Protein AF-A0A176RTS9-F1 (afdb_monomer)

pLDDT: mean 71.63, std 24.05, range [27.2, 92.88]

Foldseek 3Di:
DDACPDDDDDDDDDDDDDDDDPDDDDDDPDPLPQDQAPDDDPPPCSVCQVVVLVVDDPPPPDEAEAQDCPSVSNCVSSVHPHYHHHHPPPVSVVVVVCVVVVVDDD

Organism: NCBI:txid1003181

Radius of gyration: 15.05 Å; Cα contacts (8 Å, |Δi|>4): 96; chains: 1; bounding box: 34×30×37 Å

Sequence (106 aa):
MRFIFHPAFEPKIEILFFEKIGFLYSNLDKKVKVNIPPIKSQGIKTKLVPWINSLKPADFEGVWIEPFMGTGVVAFNIAPQQALLCDTNLHLINFYKAINEGSLTP

Secondary structure (DSSP, 8-state):
-EE---SS----------SS-------TTS---PPPPSS--TT-GGGTHHHHHHHS-TT--SEEEETT-TT-HHHHHH--SEEEE--S-HHHHHHHHHHHHT-S--

Mean predicted aligned error: 11.3 Å

InterPro domains:
  IPR012327 D12 class N6 adenine-specific DNA methyltransferase [PF02086] (42-100)
  IPR012327 D12 class N6 adenine-specific DNA methyltransferase [PR00505] (41-57)
  IPR012327 D12 class N6 adenine-specific DNA methyltransferase [PR00505] (64-78)
  IPR012327 D12 class N6 adenine-specific DNA methyltransferase [PR00505] (83-96)
  IPR012327 D12 class N6 adenine-specific DNA methyltransferase [PTHR30481] (35-101)
  IPR029063 S-adenosyl-L-methionine-dependent methyltransferase superfamily [G3DSA:3.40.50.150] (27-101)
  IPR029063 S-adenosyl-L-methionine-dependent methyltransferase superfamily [SSF53335] (37-99)

Solvent-accessible surface area (backbone atoms only — not comparable to full-atom values): 7344 Å² total; per-residue (Å²): 118,57,76,53,76,79,78,83,86,86,91,86,86,88,88,89,88,86,82,85,83,93,76,89,88,84,71,101,83,62,84,77,83,72,65,77,51,101,56,90,65,86,84,68,62,66,86,48,40,68,57,57,53,69,72,50,63,97,80,66,82,63,73,46,76,35,73,72,36,79,67,32,47,53,60,69,64,64,56,52,75,32,38,40,66,34,58,90,53,61,68,61,53,50,50,55,48,32,49,75,72,60,78,51,76,136

Structure (mmCIF, N/CA/C/O backbone):
data_AF-A0A176RTS9-F1
#
_entry.id   AF-A0A176RTS9-F1
#
loop_
_atom_site.group_PDB
_atom_site.id
_atom_site.type_symbol
_atom_site.label_atom_id
_atom_site.label_alt_id
_atom_site.label_comp_id
_atom_site.label_asym_id
_atom_site.label_entity_id
_atom_site.label_seq_id
_atom_site.pdbx_PDB_ins_code
_atom_site.Cartn_x
_atom_site.Cartn_y
_atom_site.Cartn_z
_atom_site.occupancy
_atom_site.B_iso_or_equiv
_atom_site.auth_seq_id
_atom_site.auth_comp_id
_atom_site.auth_asym_id
_atom_site.auth_atom_id
_atom_site.pdbx_PDB_model_num
ATOM 1 N N . MET A 1 1 ? -8.645 1.071 -5.510 1.00 36.56 1 MET A N 1
ATOM 2 C CA . MET A 1 1 ? -7.695 0.106 -4.915 1.00 36.56 1 MET A CA 1
ATOM 3 C C . MET A 1 1 ? -8.453 -0.649 -3.834 1.00 36.56 1 MET A C 1
ATOM 5 O O . MET A 1 1 ? -8.861 -0.024 -2.864 1.00 36.56 1 MET A O 1
ATOM 9 N N . ARG A 1 2 ? -8.779 -1.929 -4.052 1.00 32.94 2 ARG A N 1
ATOM 10 C CA . ARG A 1 2 ? -9.548 -2.732 -3.087 1.00 32.94 2 ARG A CA 1
ATOM 11 C C . ARG A 1 2 ? -8.565 -3.311 -2.070 1.00 32.94 2 ARG A C 1
ATOM 13 O O . ARG A 1 2 ? -7.836 -4.243 -2.395 1.00 32.94 2 ARG A O 1
ATOM 20 N N . PHE A 1 3 ? -8.505 -2.725 -0.876 1.00 37.28 3 PHE A N 1
ATOM 21 C CA . PHE A 1 3 ? -7.743 -3.286 0.237 1.00 37.28 3 PHE A CA 1
ATOM 22 C C . PHE A 1 3 ? -8.537 -4.447 0.823 1.00 37.28 3 PHE A C 1
ATOM 24 O O . PHE A 1 3 ? -9.565 -4.242 1.466 1.00 37.28 3 PHE A O 1
ATOM 31 N N . ILE A 1 4 ? -8.093 -5.677 0.576 1.00 38.62 4 ILE A N 1
ATOM 32 C CA . ILE A 1 4 ? -8.649 -6.840 1.263 1.00 38.62 4 ILE A CA 1
ATOM 33 C C . ILE A 1 4 ? -7.832 -7.014 2.541 1.00 38.62 4 ILE A C 1
ATOM 35 O O . ILE A 1 4 ? -6.795 -7.671 2.548 1.00 38.62 4 ILE A O 1
ATOM 39 N N . PHE A 1 5 ? -8.286 -6.397 3.630 1.00 43.16 5 PHE A N 1
ATOM 40 C CA . PHE A 1 5 ? -7.832 -6.771 4.965 1.00 43.16 5 PHE A CA 1
ATOM 41 C C . PHE A 1 5 ? -8.656 -7.984 5.386 1.00 43.16 5 PHE A C 1
ATOM 43 O O . PHE A 1 5 ? -9.845 -7.863 5.659 1.00 43.16 5 PHE A O 1
ATOM 50 N N . HIS A 1 6 ? -8.053 -9.167 5.349 1.00 33.44 6 HIS A N 1
ATOM 51 C CA . HIS A 1 6 ? -8.754 -10.423 5.585 1.00 33.44 6 HIS A CA 1
ATOM 52 C C . HIS A 1 6 ? -8.904 -10.723 7.085 1.00 33.44 6 HIS A C 1
ATOM 54 O O . HIS A 1 6 ? -7.903 -10.823 7.793 1.00 33.44 6 HIS A O 1
ATOM 60 N N . PRO A 1 7 ? -10.138 -10.954 7.552 1.00 43.44 7 PRO A N 1
ATOM 61 C CA . PRO A 1 7 ? -10.414 -11.982 8.543 1.00 43.44 7 PRO A CA 1
ATOM 62 C C . PRO A 1 7 ? -11.452 -12.944 7.944 1.00 43.44 7 PRO A C 1
ATOM 64 O O . PRO A 1 7 ? -12.635 -12.655 7.995 1.00 43.44 7 PRO A O 1
ATOM 67 N N . ALA A 1 8 ? -11.024 -14.040 7.308 1.00 32.50 8 ALA A N 1
ATOM 68 C CA . ALA A 1 8 ? -11.901 -15.097 6.774 1.00 32.50 8 ALA A CA 1
ATOM 69 C C . ALA A 1 8 ? -13.104 -14.612 5.911 1.00 32.50 8 ALA A C 1
ATOM 71 O O . ALA A 1 8 ? -14.225 -14.492 6.374 1.00 32.50 8 ALA A O 1
ATOM 72 N N . PHE A 1 9 ? -12.812 -14.331 4.637 1.00 31.36 9 PHE A N 1
ATOM 73 C CA . PHE A 1 9 ? -13.640 -14.394 3.412 1.00 31.36 9 PHE A CA 1
ATOM 74 C C . PHE A 1 9 ? -15.184 -14.369 3.539 1.00 31.36 9 PHE A C 1
ATOM 76 O O . PHE A 1 9 ? -15.754 -15.352 3.981 1.00 31.36 9 PHE A O 1
ATOM 83 N N . GLU A 1 10 ? -15.846 -13.339 2.979 1.00 28.16 10 GLU A N 1
ATOM 84 C CA . GLU A 1 10 ? -16.913 -13.441 1.949 1.00 28.16 10 GLU A CA 1
ATOM 85 C C . GLU A 1 10 ? -17.169 -12.054 1.285 1.00 28.16 10 GLU A C 1
ATOM 87 O O . GLU A 1 10 ? -17.183 -11.045 1.994 1.00 28.16 10 GLU A O 1
ATOM 92 N N . PRO A 1 11 ? -17.344 -11.930 -0.055 1.00 33.03 11 PRO A N 1
ATOM 93 C CA . PRO A 1 11 ? -17.332 -10.636 -0.744 1.00 33.03 11 PRO A CA 1
ATOM 94 C C . PRO A 1 11 ? -18.706 -10.216 -1.289 1.00 33.03 11 PRO A C 1
ATOM 96 O O . PRO A 1 11 ? -19.288 -10.936 -2.093 1.00 33.03 11 PRO A O 1
ATOM 99 N N . LYS A 1 12 ? -19.151 -8.983 -1.011 1.00 32.62 12 LYS A N 1
AT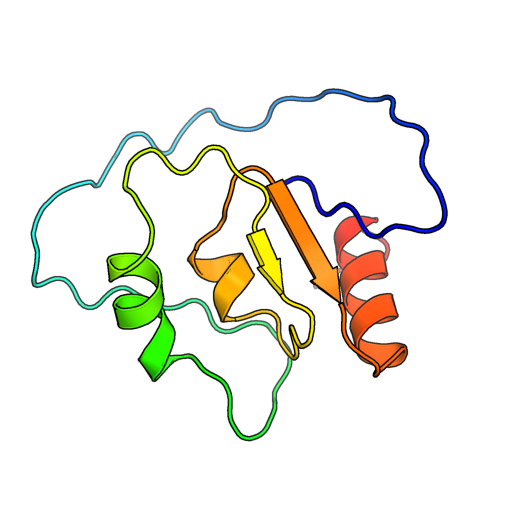OM 100 C CA . LYS A 1 12 ? -20.035 -8.210 -1.909 1.00 32.62 12 LYS A CA 1
ATOM 101 C C . LYS A 1 12 ? -19.721 -6.715 -1.807 1.00 32.62 12 LYS A C 1
ATOM 103 O O . LYS A 1 12 ? -19.230 -6.272 -0.777 1.00 32.62 12 LYS A O 1
ATOM 108 N N . ILE A 1 13 ? -20.063 -5.994 -2.878 1.00 29.34 13 ILE A N 1
ATOM 109 C CA . ILE A 1 13 ? -20.107 -4.532 -3.090 1.00 29.34 13 ILE A CA 1
ATOM 110 C C . ILE A 1 13 ? -19.097 -4.040 -4.149 1.00 29.34 13 ILE A C 1
ATOM 112 O O . ILE A 1 13 ? -17.880 -4.056 -3.965 1.00 29.34 13 ILE A O 1
ATOM 116 N N . GLU A 1 14 ? -19.671 -3.630 -5.285 1.00 31.81 14 GLU A N 1
ATOM 117 C CA . GLU A 1 14 ? -19.100 -2.798 -6.349 1.00 31.81 14 GLU A CA 1
ATOM 118 C C . GLU A 1 14 ? -19.142 -1.313 -5.947 1.00 31.81 14 GLU A C 1
ATOM 120 O O . GLU A 1 14 ? -20.029 -0.932 -5.188 1.00 31.81 14 GLU A O 1
ATOM 125 N N . ILE A 1 15 ? -18.244 -0.476 -6.493 1.00 33.56 15 ILE A N 1
ATOM 126 C CA . ILE A 1 15 ? -18.568 0.833 -7.108 1.00 33.56 15 ILE A CA 1
ATOM 127 C C . ILE A 1 15 ? -17.310 1.518 -7.678 1.00 33.56 15 ILE A C 1
ATOM 129 O O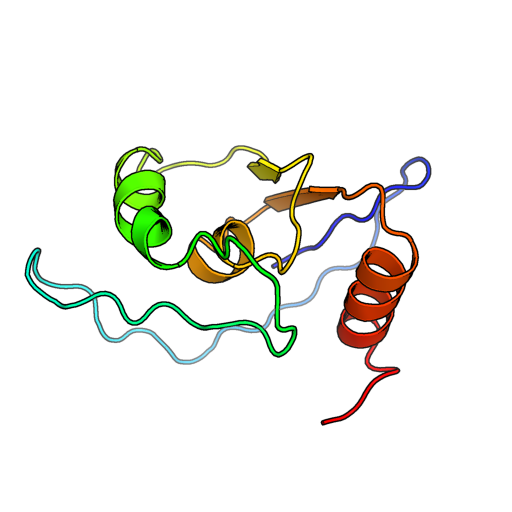 . ILE A 1 15 ? -16.196 1.417 -7.164 1.00 33.56 15 ILE A O 1
ATOM 133 N N . LEU A 1 16 ? -17.582 2.198 -8.791 1.00 31.98 16 LEU A N 1
ATOM 134 C CA . LEU A 1 16 ? -16.776 3.008 -9.698 1.00 31.98 16 LEU A CA 1
ATOM 135 C C . LEU A 1 16 ? -16.216 4.286 -9.054 1.00 31.98 16 LEU A C 1
ATOM 137 O O . LEU A 1 16 ? -16.948 5.012 -8.387 1.00 31.98 16 LEU A O 1
ATOM 141 N N . PHE A 1 17 ? -14.966 4.636 -9.370 1.00 27.20 17 PHE A N 1
ATOM 142 C CA . PHE A 1 17 ? -14.510 6.028 -9.298 1.00 27.20 17 PHE A CA 1
ATOM 143 C C . PHE A 1 17 ? -13.294 6.250 -10.201 1.00 27.20 17 PHE A C 1
ATOM 145 O O . PHE A 1 17 ? -12.177 6.136 -9.725 1.00 27.20 17 PHE A O 1
ATOM 152 N N . PHE A 1 18 ? -13.477 6.518 -11.498 1.00 29.38 18 PHE A N 1
ATOM 153 C CA . PHE A 1 1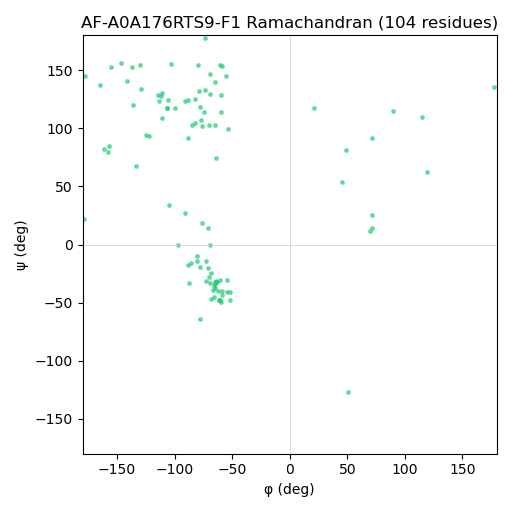8 ? -12.410 7.067 -12.353 1.00 29.38 18 PHE A CA 1
ATOM 154 C C . PHE A 1 18 ? -13.006 7.690 -13.626 1.00 29.38 18 PHE A C 1
ATOM 156 O O . PHE A 1 18 ? -13.012 7.087 -14.691 1.00 29.38 18 PHE A O 1
ATOM 163 N N . GLU A 1 19 ? -13.473 8.932 -13.526 1.00 31.81 19 GLU A N 1
ATOM 164 C CA . GLU A 1 19 ? -13.486 9.844 -14.673 1.00 31.81 19 GLU A CA 1
ATOM 165 C C . GLU A 1 19 ? -12.517 10.986 -14.357 1.00 31.81 19 GLU A C 1
ATOM 167 O O . GLU A 1 19 ? -12.594 11.588 -13.290 1.00 31.81 19 GLU A O 1
ATOM 172 N N . LYS A 1 20 ? -11.602 11.259 -15.297 1.00 33.28 20 LYS A N 1
ATOM 173 C CA . LYS A 1 20 ? -10.403 12.116 -15.199 1.00 33.28 20 LYS A CA 1
ATOM 174 C C . LYS A 1 20 ? -9.274 11.539 -14.348 1.00 33.28 20 LYS A C 1
ATOM 176 O O . LYS A 1 20 ? -9.186 11.850 -13.175 1.00 33.28 20 LYS A O 1
ATOM 181 N N . ILE A 1 21 ? -8.349 10.808 -14.975 1.00 33.06 21 ILE A N 1
ATOM 182 C CA . ILE A 1 21 ? -6.970 11.272 -15.257 1.00 33.06 21 ILE A CA 1
ATOM 183 C C . ILE A 1 21 ? -6.462 10.412 -16.428 1.00 33.06 21 ILE A C 1
ATOM 185 O O . ILE A 1 21 ? -5.767 9.419 -16.260 1.00 33.06 21 ILE A O 1
ATOM 189 N N . GLY A 1 22 ? -6.881 10.782 -17.639 1.00 33.41 22 GLY A N 1
ATOM 190 C CA . GLY A 1 22 ? -6.430 10.190 -18.904 1.00 33.41 22 GLY A CA 1
ATOM 191 C C . GLY A 1 22 ? -5.215 10.903 -19.502 1.00 33.41 22 GLY A C 1
ATOM 192 O O . GLY A 1 22 ? -5.059 10.931 -20.715 1.00 33.41 22 GLY A O 1
ATOM 193 N N . PHE A 1 23 ? -4.373 11.545 -18.694 1.00 32.81 23 PHE A N 1
ATOM 194 C CA . PHE A 1 23 ? -3.274 12.352 -19.215 1.00 32.81 23 PHE A CA 1
ATOM 195 C C . PHE A 1 23 ? -2.010 12.075 -18.412 1.00 32.81 23 PHE A C 1
ATOM 197 O O . PHE A 1 23 ? -1.998 12.345 -17.217 1.00 32.81 23 PHE A O 1
ATOM 204 N N . LEU A 1 24 ? -0.968 11.587 -19.101 1.00 31.41 24 LEU A N 1
ATOM 205 C CA . LEU A 1 24 ? 0.459 11.527 -18.717 1.00 31.41 24 LEU A CA 1
ATOM 206 C C . LEU A 1 24 ? 1.063 10.117 -18.629 1.00 31.41 24 LEU A C 1
ATOM 208 O O . LEU A 1 24 ? 1.630 9.729 -17.613 1.00 31.41 24 LEU A O 1
ATOM 212 N N . TYR A 1 25 ? 1.084 9.413 -19.760 1.00 44.00 25 TYR A N 1
ATOM 213 C CA . TYR A 1 25 ? 2.135 8.437 -20.056 1.00 44.00 25 TYR A CA 1
ATOM 214 C C . TYR A 1 25 ? 3.077 9.018 -21.121 1.00 44.00 25 TYR A C 1
ATOM 216 O O . TYR A 1 25 ? 2.641 9.327 -22.226 1.00 44.00 25 TYR A O 1
ATOM 224 N N . SER A 1 26 ? 4.355 9.215 -20.768 1.00 32.25 26 SER A N 1
ATOM 225 C CA . SER A 1 26 ? 5.514 9.162 -21.683 1.00 32.25 26 SER A CA 1
ATOM 226 C C . SER A 1 26 ? 6.837 9.507 -20.971 1.00 32.25 26 SER A C 1
ATOM 228 O O . SER A 1 26 ? 6.936 10.518 -20.262 1.00 32.25 26 SER A O 1
ATOM 230 N N . ASN A 1 27 ? 7.843 8.681 -21.283 1.00 32.50 27 ASN A N 1
ATOM 231 C CA . ASN A 1 27 ? 9.299 8.844 -21.157 1.00 32.50 27 ASN A CA 1
ATOM 232 C C . ASN A 1 27 ? 10.002 8.413 -19.850 1.00 32.50 27 ASN A C 1
ATOM 234 O O . ASN A 1 27 ? 9.838 8.999 -18.776 1.00 32.50 27 ASN A O 1
ATOM 238 N N . LEU A 1 28 ? 10.854 7.395 -20.028 1.00 48.28 28 LEU A N 1
ATOM 239 C CA . LEU A 1 28 ? 11.918 6.894 -19.155 1.00 48.28 28 LEU A CA 1
ATOM 240 C C . LEU A 1 28 ? 13.010 7.965 -18.984 1.00 48.28 28 LEU A C 1
ATOM 242 O O . LEU A 1 28 ? 14.034 7.892 -19.634 1.00 48.28 28 LEU A O 1
ATOM 246 N N . ASP A 1 29 ? 12.722 9.000 -18.197 1.00 45.41 29 ASP A N 1
ATOM 247 C CA . ASP A 1 29 ? 13.683 9.894 -17.506 1.00 45.41 29 ASP A CA 1
ATOM 248 C C . ASP A 1 29 ? 12.941 10.962 -16.667 1.00 45.41 29 ASP A C 1
ATOM 250 O O . ASP A 1 29 ? 13.449 12.030 -16.324 1.00 45.41 29 ASP A O 1
ATOM 254 N N . LYS A 1 30 ? 11.682 10.689 -16.296 1.00 44.81 30 LYS A N 1
ATOM 255 C CA . LYS A 1 30 ? 10.938 11.499 -15.331 1.00 44.81 30 LYS A CA 1
ATOM 256 C C . LYS A 1 30 ? 11.176 10.929 -13.944 1.00 44.81 30 LYS A C 1
ATOM 2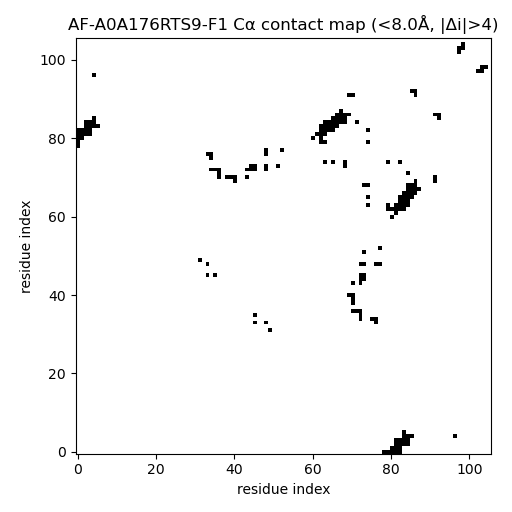58 O O . LYS A 1 30 ? 10.875 9.766 -13.686 1.00 44.81 30 LYS A O 1
ATOM 263 N N . LYS A 1 31 ? 11.672 11.765 -13.032 1.00 50.91 31 LYS A N 1
ATOM 264 C CA . LYS A 1 31 ? 11.737 11.469 -11.597 1.00 50.91 31 LYS A CA 1
ATOM 265 C C . LYS A 1 31 ? 10.325 11.083 -11.137 1.00 50.91 31 LYS A C 1
ATOM 267 O O . LYS A 1 31 ? 9.475 11.954 -10.966 1.00 50.91 31 LYS A O 1
ATOM 272 N N . VAL A 1 32 ? 10.054 9.783 -11.008 1.00 64.62 32 VAL A N 1
ATOM 273 C CA . VAL A 1 32 ? 8.755 9.281 -10.548 1.00 64.62 32 VAL A CA 1
ATOM 274 C C . VAL A 1 32 ? 8.534 9.866 -9.161 1.00 64.62 32 VAL A C 1
ATOM 276 O O . VAL A 1 32 ? 9.310 9.607 -8.238 1.00 64.62 32 VAL A O 1
ATOM 279 N N . LYS A 1 33 ? 7.528 10.734 -9.027 1.00 79.25 33 LYS A N 1
ATOM 280 C CA . LYS A 1 33 ? 7.192 11.340 -7.742 1.00 79.25 33 LYS A CA 1
ATOM 281 C C . LYS A 1 33 ? 6.603 10.243 -6.866 1.00 79.25 33 LYS A C 1
ATOM 283 O O . LYS A 1 33 ? 5.459 9.850 -7.052 1.00 79.25 33 LYS A O 1
ATOM 288 N N . VAL A 1 34 ? 7.407 9.749 -5.932 1.00 83.69 34 VAL A N 1
ATOM 289 C CA . VAL A 1 34 ? 6.960 8.772 -4.943 1.00 83.69 34 VAL A CA 1
ATOM 290 C C . VAL A 1 34 ? 6.178 9.512 -3.862 1.00 83.69 34 VAL A C 1
ATOM 292 O O . VAL A 1 34 ? 6.718 10.389 -3.183 1.00 83.69 34 VAL A O 1
ATOM 295 N N . ASN A 1 35 ? 4.904 9.170 -3.714 1.00 85.56 35 ASN A N 1
ATOM 296 C CA . ASN A 1 35 ? 4.046 9.666 -2.650 1.00 85.56 35 ASN A CA 1
ATOM 297 C C . ASN A 1 35 ? 4.502 9.069 -1.318 1.00 85.56 35 ASN A C 1
ATOM 299 O O . ASN A 1 35 ? 4.690 7.857 -1.202 1.00 85.56 35 ASN A O 1
ATOM 303 N N . ILE A 1 36 ? 4.691 9.927 -0.317 1.00 83.56 36 ILE A N 1
ATOM 304 C CA . ILE A 1 36 ? 5.121 9.523 1.020 1.00 83.56 36 ILE A CA 1
ATOM 305 C C . ILE A 1 36 ? 3.872 9.466 1.908 1.00 83.56 36 ILE A C 1
ATOM 307 O O . ILE A 1 36 ? 3.226 10.499 2.086 1.00 83.56 36 ILE A O 1
ATOM 311 N N . PRO A 1 37 ? 3.511 8.289 2.444 1.00 81.00 37 PRO A N 1
ATOM 312 C CA . PRO A 1 37 ? 2.375 8.138 3.349 1.00 81.00 37 PRO A CA 1
ATOM 313 C C . PRO A 1 37 ? 2.529 9.008 4.609 1.00 81.00 37 PRO A C 1
ATOM 315 O O . PRO A 1 37 ? 3.660 9.269 5.026 1.00 81.00 37 PRO A O 1
ATOM 318 N N . PRO A 1 38 ? 1.426 9.420 5.263 1.00 73.19 38 PRO A N 1
ATOM 319 C CA . PRO A 1 38 ? 1.442 10.354 6.398 1.00 73.19 38 PRO A CA 1
ATOM 320 C C . PRO A 1 38 ? 2.018 9.761 7.701 1.00 73.19 38 PRO A C 1
ATOM 322 O O . PRO A 1 38 ? 1.867 10.343 8.771 1.00 73.19 38 PRO A O 1
ATOM 325 N N . ILE A 1 39 ? 2.703 8.617 7.628 1.00 80.75 39 ILE A N 1
ATOM 326 C CA . ILE A 1 39 ? 3.343 7.938 8.754 1.00 80.75 39 ILE A CA 1
ATOM 327 C C . ILE A 1 39 ? 4.854 7.975 8.544 1.00 80.75 39 ILE A C 1
ATOM 329 O O . ILE A 1 39 ? 5.371 7.481 7.539 1.00 80.75 39 ILE A O 1
ATOM 333 N N . LYS A 1 40 ? 5.585 8.530 9.515 1.00 77.56 40 LYS A N 1
ATOM 334 C CA . LYS A 1 40 ? 7.049 8.453 9.530 1.00 77.56 40 LYS A CA 1
ATOM 335 C C . LYS A 1 40 ? 7.490 7.083 10.038 1.00 77.56 40 LYS A C 1
ATOM 337 O O . LYS A 1 40 ? 7.060 6.647 11.100 1.00 77.56 40 LYS A O 1
ATOM 342 N N . SER A 1 41 ? 8.414 6.451 9.324 1.00 76.94 41 SER A N 1
ATOM 343 C CA . SER A 1 41 ? 9.138 5.273 9.799 1.00 76.94 41 SER A CA 1
ATOM 344 C C . SER A 1 41 ? 10.619 5.388 9.452 1.00 76.94 41 SER A C 1
ATOM 346 O O . SER A 1 41 ? 10.993 6.023 8.460 1.00 76.94 41 SER A O 1
ATOM 348 N N . GLN A 1 42 ? 11.477 4.748 10.246 1.00 73.19 42 GLN A N 1
ATOM 349 C CA . GLN A 1 42 ? 12.847 4.490 9.810 1.00 73.19 42 GLN A CA 1
ATOM 350 C C . GLN A 1 42 ? 12.831 3.448 8.679 1.00 73.19 42 GLN A C 1
ATOM 352 O O . GLN A 1 42 ? 11.952 2.588 8.631 1.00 73.19 42 GLN A O 1
ATOM 357 N N . GLY A 1 43 ? 13.767 3.553 7.730 1.00 71.31 43 GLY A N 1
ATOM 358 C CA . GLY A 1 43 ? 13.901 2.577 6.640 1.00 71.31 43 GLY A CA 1
ATOM 359 C C . GLY A 1 43 ? 12.798 2.612 5.571 1.00 71.31 43 GLY A C 1
ATOM 360 O O . GLY A 1 43 ? 12.550 1.599 4.921 1.00 71.31 43 GLY A O 1
ATOM 361 N N . ILE A 1 44 ? 12.117 3.748 5.370 1.00 73.88 44 ILE A N 1
ATOM 362 C CA . ILE A 1 44 ? 11.074 3.858 4.340 1.00 73.88 44 ILE A CA 1
ATOM 363 C C . ILE A 1 44 ? 11.638 3.573 2.933 1.00 73.88 44 ILE A C 1
ATOM 365 O O . ILE A 1 44 ? 12.639 4.149 2.502 1.00 73.88 44 ILE A O 1
ATOM 369 N N . LYS A 1 45 ? 10.977 2.675 2.192 1.00 83.19 45 LYS A N 1
ATOM 370 C CA . LYS A 1 45 ? 11.453 2.114 0.911 1.00 83.19 45 LYS A CA 1
ATOM 371 C C . LYS A 1 45 ? 11.312 3.067 -0.291 1.00 83.19 45 LYS A C 1
ATOM 373 O O . LYS A 1 45 ? 11.373 2.624 -1.433 1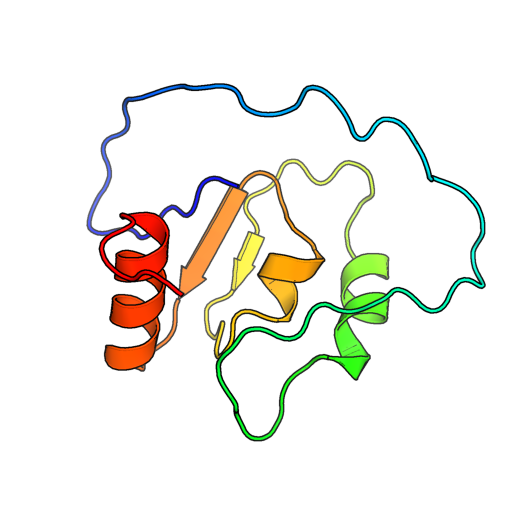.00 83.19 45 LYS A O 1
ATOM 378 N N . THR A 1 46 ? 11.149 4.374 -0.070 1.00 84.94 46 THR A N 1
ATOM 379 C CA . THR A 1 46 ? 10.836 5.387 -1.100 1.00 84.94 46 THR A CA 1
ATOM 380 C C . THR A 1 46 ? 11.795 5.350 -2.293 1.00 84.94 46 THR A C 1
ATOM 382 O O . THR A 1 46 ? 11.360 5.439 -3.435 1.00 84.94 46 THR A O 1
ATOM 385 N N . LYS A 1 47 ? 13.102 5.169 -2.049 1.00 86.00 47 LYS A N 1
ATOM 386 C CA . LYS A 1 47 ? 14.115 5.096 -3.120 1.00 86.00 47 LYS A CA 1
ATOM 387 C C . LYS A 1 47 ? 14.002 3.833 -3.984 1.00 86.00 47 LYS A C 1
ATOM 389 O O . LYS A 1 47 ? 14.445 3.855 -5.124 1.00 86.00 47 LYS A O 1
ATOM 394 N N . LEU A 1 48 ? 13.430 2.753 -3.450 1.00 88.88 48 LEU A N 1
ATOM 395 C CA . LEU A 1 48 ? 13.308 1.463 -4.136 1.00 88.88 48 LEU A CA 1
ATOM 396 C C . LEU A 1 48 ? 12.029 1.351 -4.965 1.00 88.88 48 LEU A C 1
ATOM 398 O O . LEU A 1 48 ? 11.964 0.501 -5.845 1.00 88.88 48 LEU A O 1
ATOM 402 N N . VAL A 1 49 ? 11.029 2.205 -4.722 1.00 89.50 49 VAL A N 1
ATOM 403 C CA . VAL A 1 49 ? 9.734 2.154 -5.418 1.00 89.50 49 VAL A CA 1
ATOM 404 C C . VAL A 1 49 ? 9.878 2.127 -6.949 1.00 89.50 49 VAL A C 1
ATOM 406 O O . VAL A 1 49 ? 9.267 1.249 -7.557 1.00 89.50 49 VAL A O 1
ATOM 409 N N . PRO A 1 50 ? 10.694 2.988 -7.600 1.00 89.25 50 PRO A N 1
ATOM 410 C CA . PRO A 1 50 ? 10.841 2.942 -9.056 1.00 89.25 50 PRO A CA 1
ATOM 411 C C . PRO A 1 50 ? 11.417 1.613 -9.556 1.00 89.25 50 PRO A C 1
ATOM 413 O O . PRO A 1 50 ? 10.948 1.072 -10.554 1.00 89.25 50 PRO A O 1
ATOM 416 N N . TRP A 1 51 ? 12.399 1.067 -8.834 1.00 89.94 51 TRP A N 1
ATOM 417 C CA . TRP A 1 51 ? 13.036 -0.201 -9.177 1.00 89.94 51 TRP A CA 1
ATOM 418 C C . TRP A 1 51 ? 12.073 -1.379 -9.005 1.00 89.94 51 TRP A C 1
ATOM 420 O O . TRP A 1 51 ? 11.899 -2.156 -9.937 1.00 89.94 51 TRP A O 1
ATOM 430 N N . ILE A 1 52 ? 11.355 -1.459 -7.880 1.00 89.81 52 ILE A N 1
ATOM 431 C CA . ILE A 1 52 ? 10.339 -2.501 -7.657 1.00 89.81 52 ILE A CA 1
ATOM 432 C C . ILE A 1 52 ? 9.251 -2.426 -8.739 1.00 89.81 52 ILE A C 1
ATOM 434 O O . ILE A 1 52 ? 8.869 -3.451 -9.298 1.00 89.81 52 ILE A O 1
ATOM 438 N N . ASN A 1 53 ? 8.788 -1.221 -9.087 1.00 89.12 53 ASN A N 1
ATOM 439 C CA . ASN A 1 53 ? 7.781 -1.050 -10.132 1.00 89.12 53 ASN A CA 1
ATOM 440 C C . ASN A 1 53 ? 8.286 -1.486 -11.519 1.00 89.12 53 ASN A C 1
ATOM 442 O O . ASN A 1 53 ? 7.494 -1.991 -12.303 1.00 89.12 53 ASN A O 1
ATOM 446 N N . SER A 1 54 ? 9.586 -1.343 -11.813 1.00 88.94 54 SER A N 1
ATOM 447 C CA . SER A 1 54 ? 10.172 -1.827 -13.076 1.00 88.94 54 SER A CA 1
ATOM 448 C C . SER A 1 54 ? 10.271 -3.351 -13.186 1.00 88.94 54 SER A C 1
ATOM 450 O O . SER A 1 54 ? 10.372 -3.869 -14.292 1.00 88.94 54 SER A O 1
ATOM 452 N N . LEU A 1 55 ? 10.234 -4.069 -12.058 1.00 89.19 55 LEU A N 1
ATOM 453 C CA . LEU A 1 55 ? 10.253 -5.536 -12.036 1.00 89.19 55 LEU A CA 1
ATOM 454 C C . LEU A 1 55 ? 8.855 -6.145 -12.197 1.00 89.19 55 LEU A C 1
ATOM 456 O O . LEU A 1 55 ? 8.727 -7.337 -12.467 1.00 89.19 55 LEU A O 1
ATOM 460 N N . LYS A 1 56 ? 7.803 -5.344 -12.006 1.00 86.38 56 LYS A N 1
ATOM 461 C CA . LYS A 1 56 ? 6.418 -5.778 -12.170 1.00 86.38 56 LYS A CA 1
ATOM 462 C C . LYS A 1 56 ? 6.099 -5.942 -13.669 1.00 86.38 56 LYS A C 1
ATOM 464 O O . LYS A 1 56 ? 6.373 -5.012 -14.428 1.00 86.38 56 LYS A O 1
ATOM 469 N N . PRO A 1 57 ? 5.461 -7.049 -14.097 1.00 88.31 57 PRO A N 1
ATOM 470 C CA . PRO A 1 57 ? 4.922 -7.170 -15.451 1.00 88.31 57 PRO A CA 1
ATOM 471 C C . PRO A 1 57 ? 3.955 -6.025 -15.786 1.00 88.31 57 PRO A C 1
ATOM 473 O O . PRO A 1 57 ? 3.222 -5.542 -14.916 1.00 88.31 57 PRO A O 1
ATOM 476 N N . ALA A 1 58 ? 3.950 -5.582 -17.045 1.00 83.38 58 ALA A N 1
ATOM 477 C CA . ALA A 1 58 ? 3.080 -4.490 -17.493 1.00 83.38 58 ALA A CA 1
ATOM 478 C C . ALA A 1 58 ? 1.587 -4.853 -17.374 1.00 83.38 58 ALA A C 1
ATOM 480 O O . ALA A 1 58 ? 0.763 -3.997 -17.062 1.00 83.38 58 ALA A O 1
ATOM 481 N N . ASP A 1 59 ? 1.279 -6.132 -17.559 1.00 87.44 59 ASP A N 1
ATOM 482 C CA . ASP A 1 59 ? -0.024 -6.795 -17.534 1.00 87.44 59 ASP A CA 1
ATOM 483 C C . ASP A 1 59 ? -0.229 -7.616 -16.246 1.00 87.44 59 ASP A C 1
ATOM 485 O O . ASP A 1 59 ? -0.847 -8.675 -16.246 1.00 87.44 59 ASP A O 1
ATOM 489 N N . PHE A 1 60 ? 0.315 -7.154 -15.115 1.00 86.38 60 PHE A N 1
ATOM 490 C CA . PHE A 1 60 ? 0.128 -7.840 -13.836 1.00 86.38 60 PHE A CA 1
ATOM 491 C C . PHE A 1 60 ? -1.348 -7.823 -13.389 1.00 86.38 60 PHE A C 1
ATOM 493 O O . PHE A 1 60 ? -1.828 -6.827 -12.845 1.00 86.38 60 PHE A O 1
ATOM 500 N N . GLU A 1 61 ? -2.031 -8.956 -13.557 1.00 89.31 61 GLU A N 1
ATOM 501 C CA . GLU A 1 61 ? -3.416 -9.199 -13.105 1.00 89.31 61 GLU A CA 1
ATOM 502 C C . GLU A 1 61 ? -3.499 -9.938 -11.753 1.00 89.31 61 GLU A C 1
ATOM 504 O O . GLU A 1 61 ? -4.582 -10.220 -11.237 1.00 89.31 61 GLU A O 1
ATOM 509 N N . GLY A 1 62 ? -2.346 -10.268 -11.165 1.00 88.00 62 GLY A N 1
ATOM 510 C CA . GLY A 1 62 ? -2.258 -10.996 -9.903 1.00 88.00 62 GLY A CA 1
ATOM 511 C C . GLY A 1 62 ? -2.616 -10.163 -8.667 1.00 88.00 62 GLY A C 1
ATOM 512 O O . GLY A 1 62 ? -2.864 -8.956 -8.716 1.00 88.00 62 GLY A O 1
ATOM 513 N N . VAL A 1 63 ? -2.586 -10.822 -7.507 1.00 89.06 63 VAL A N 1
ATOM 514 C CA . VAL A 1 63 ? -2.713 -10.154 -6.205 1.00 89.06 63 VAL A CA 1
ATOM 515 C C . VAL A 1 63 ? -1.328 -9.737 -5.721 1.00 89.06 63 VAL A C 1
ATOM 517 O O . VAL A 1 63 ? -0.432 -10.569 -5.583 1.00 89.06 63 VAL A O 1
ATOM 520 N N . TRP A 1 64 ? -1.148 -8.451 -5.429 1.00 92.00 64 TRP A N 1
ATOM 521 C CA . TRP A 1 64 ? 0.065 -7.956 -4.781 1.00 92.00 64 TRP A CA 1
ATOM 522 C C . TRP A 1 64 ? 0.066 -8.339 -3.303 1.00 92.00 64 TRP A C 1
ATOM 524 O O . TRP A 1 64 ? -0.768 -7.856 -2.541 1.00 92.00 64 TRP A O 1
ATOM 534 N N . ILE A 1 65 ? 0.995 -9.189 -2.880 1.00 91.56 65 ILE A N 1
ATOM 535 C CA . ILE A 1 65 ? 1.082 -9.638 -1.487 1.00 91.56 65 ILE A CA 1
ATOM 53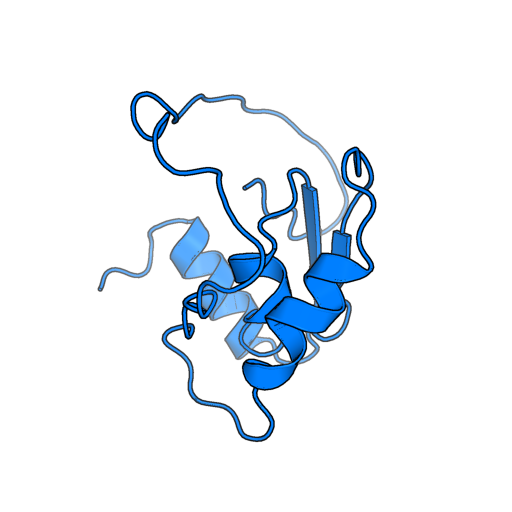6 C C . ILE A 1 65 ? 2.286 -8.962 -0.830 1.00 91.56 65 ILE A C 1
ATOM 538 O O . ILE A 1 65 ? 3.425 -9.191 -1.235 1.00 91.56 65 ILE A O 1
ATOM 542 N N . GLU A 1 66 ? 2.044 -8.146 0.196 1.00 91.25 66 GLU A N 1
ATOM 543 C CA . GLU A 1 66 ? 3.095 -7.459 0.954 1.00 91.25 66 GLU A CA 1
ATOM 544 C C . GLU A 1 66 ? 2.961 -7.781 2.453 1.00 91.25 66 GLU A C 1
ATOM 546 O O . GLU A 1 66 ? 2.197 -7.122 3.160 1.00 91.25 66 GLU A O 1
ATOM 551 N N . PRO A 1 67 ? 3.683 -8.801 2.963 1.00 86.12 67 PRO A N 1
ATOM 552 C CA . PRO A 1 67 ? 3.525 -9.287 4.339 1.00 86.12 67 PRO A CA 1
ATOM 553 C C . PRO A 1 67 ? 4.102 -8.346 5.410 1.00 86.12 67 PRO A C 1
ATOM 555 O O . PRO A 1 67 ? 3.822 -8.523 6.593 1.00 86.12 67 PRO A O 1
ATOM 558 N N . PHE A 1 68 ? 4.914 -7.370 4.991 1.00 89.81 68 PHE A N 1
ATOM 559 C CA . PHE A 1 68 ? 5.546 -6.357 5.840 1.00 89.81 68 PHE A CA 1
ATOM 560 C C . PHE A 1 68 ? 5.374 -4.974 5.202 1.00 89.81 68 PHE A C 1
ATOM 562 O O . PHE A 1 68 ? 6.338 -4.370 4.703 1.00 89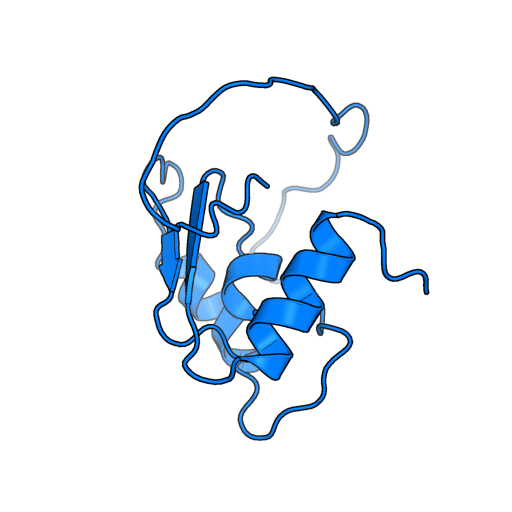.81 68 PHE A O 1
ATOM 569 N N . MET A 1 69 ? 4.125 -4.505 5.155 1.00 89.06 69 MET A N 1
ATOM 570 C CA . MET A 1 69 ? 3.768 -3.271 4.453 1.00 89.06 69 MET A CA 1
ATOM 571 C C . MET A 1 69 ? 4.409 -2.031 5.086 1.00 89.06 69 MET A C 1
ATOM 573 O O . MET A 1 69 ? 4.747 -1.084 4.367 1.00 89.06 69 MET A O 1
ATOM 577 N N . GLY A 1 70 ? 4.610 -2.010 6.410 1.00 90.38 70 GLY A N 1
ATOM 578 C CA . GLY A 1 70 ? 5.036 -0.811 7.123 1.00 90.38 70 GLY A CA 1
ATOM 579 C C . GLY A 1 70 ? 4.147 0.385 6.764 1.00 90.38 70 GLY A C 1
ATOM 580 O O . GLY A 1 70 ? 2.924 0.311 6.766 1.00 90.38 70 GLY A O 1
ATOM 581 N N . THR A 1 71 ? 4.750 1.494 6.345 1.00 90.75 71 THR A N 1
ATOM 582 C CA . THR A 1 71 ? 3.995 2.681 5.907 1.00 90.75 71 THR A CA 1
ATOM 583 C C . THR A 1 71 ? 3.238 2.492 4.582 1.00 90.75 71 THR A C 1
ATOM 585 O O . THR A 1 71 ? 2.629 3.432 4.087 1.00 90.75 71 THR A O 1
ATOM 588 N N . GLY A 1 72 ? 3.305 1.325 3.938 1.00 90.56 72 GLY A N 1
ATOM 589 C CA . GLY A 1 72 ? 2.627 1.030 2.672 1.00 90.56 72 GLY A CA 1
ATOM 590 C C . GLY A 1 72 ? 3.188 1.779 1.456 1.00 90.56 72 GLY A C 1
ATOM 591 O O . GLY A 1 72 ? 2.580 1.764 0.388 1.00 90.56 72 GLY A O 1
ATOM 592 N N . VAL A 1 73 ? 4.356 2.425 1.582 1.00 91.62 73 VAL A N 1
ATOM 593 C CA . VAL A 1 73 ? 4.956 3.258 0.521 1.00 91.62 73 VAL A CA 1
ATOM 594 C C . VAL A 1 73 ? 5.113 2.525 -0.816 1.00 91.62 73 VAL A C 1
ATOM 596 O O . VAL A 1 73 ? 5.035 3.160 -1.860 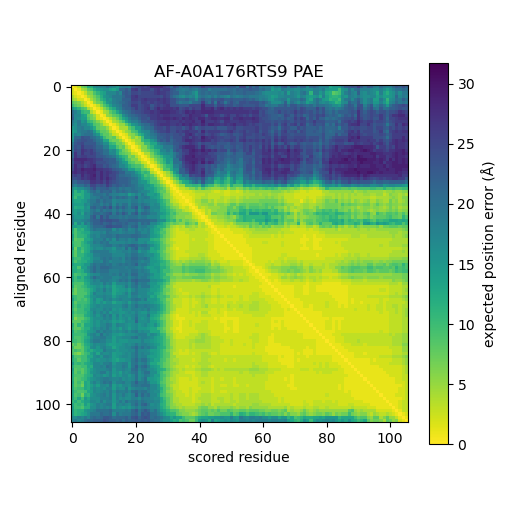1.00 91.62 73 VAL A O 1
ATOM 599 N N . VAL A 1 74 ? 5.315 1.205 -0.814 1.00 91.25 74 VAL A N 1
ATOM 600 C CA . VAL A 1 74 ? 5.457 0.420 -2.047 1.00 91.25 74 VAL A CA 1
ATOM 601 C C . VAL A 1 74 ? 4.087 0.179 -2.679 1.00 91.25 74 VAL A C 1
ATOM 603 O O . VAL A 1 74 ? 3.821 0.727 -3.750 1.00 91.25 74 VAL A O 1
ATOM 606 N N . ALA A 1 75 ? 3.194 -0.552 -2.004 1.00 90.94 75 ALA A N 1
ATOM 607 C CA . ALA A 1 75 ? 1.858 -0.853 -2.517 1.00 90.94 75 ALA A CA 1
ATOM 608 C C . ALA A 1 75 ? 1.052 0.392 -2.929 1.00 90.94 75 ALA A C 1
ATOM 610 O O . ALA A 1 75 ? 0.415 0.368 -3.979 1.00 90.94 75 ALA A O 1
ATOM 611 N N . PHE A 1 76 ? 1.100 1.493 -2.167 1.00 90.81 76 PHE A N 1
ATOM 612 C CA . PHE A 1 76 ? 0.346 2.709 -2.511 1.00 90.81 76 PHE A CA 1
ATOM 613 C C . PHE A 1 76 ? 0.891 3.444 -3.743 1.00 90.81 76 PHE A C 1
ATOM 615 O O . PHE A 1 76 ? 0.129 4.124 -4.424 1.00 90.81 76 PHE A O 1
ATOM 622 N N . ASN A 1 77 ? 2.190 3.327 -4.039 1.00 90.19 77 ASN A N 1
ATOM 623 C CA . ASN A 1 77 ? 2.771 3.933 -5.242 1.00 90.19 77 ASN A CA 1
ATOM 624 C C . ASN A 1 77 ? 2.684 3.018 -6.466 1.00 90.19 77 ASN A C 1
ATOM 626 O O . ASN A 1 77 ? 2.545 3.516 -7.579 1.00 90.19 77 ASN A O 1
ATOM 630 N N . ILE A 1 78 ? 2.765 1.699 -6.276 1.00 90.25 78 ILE A N 1
ATOM 631 C CA . ILE A 1 78 ? 2.563 0.720 -7.356 1.00 90.25 78 ILE A CA 1
ATOM 632 C C . ILE A 1 78 ? 1.080 0.629 -7.736 1.00 90.25 78 ILE A C 1
ATOM 634 O O . ILE A 1 78 ? 0.770 0.367 -8.898 1.00 90.25 78 ILE A O 1
ATOM 638 N N . ALA A 1 79 ? 0.189 0.848 -6.762 1.00 90.19 79 ALA A N 1
ATOM 639 C CA . ALA A 1 79 ? -1.265 0.859 -6.899 1.00 90.19 79 ALA A CA 1
ATOM 640 C C . ALA A 1 79 ? -1.813 -0.328 -7.724 1.00 90.19 79 ALA A C 1
ATOM 642 O O . ALA A 1 79 ? -2.527 -0.119 -8.707 1.00 90.19 79 ALA A O 1
ATOM 643 N N . PRO A 1 80 ? -1.479 -1.582 -7.359 1.00 88.12 80 PRO A N 1
ATOM 644 C CA . PRO A 1 80 ? -2.018 -2.757 -8.037 1.00 88.12 80 PRO A CA 1
ATOM 645 C C . PRO A 1 80 ? -3.547 -2.797 -7.908 1.00 88.12 80 PRO A C 1
ATOM 647 O O . PRO A 1 80 ? -4.127 -2.278 -6.948 1.00 88.12 80 PRO A O 1
ATOM 650 N N . GLN A 1 81 ? -4.208 -3.455 -8.861 1.00 88.81 81 GLN A N 1
ATOM 651 C CA . GLN A 1 81 ? -5.665 -3.603 -8.843 1.00 88.81 81 GLN A CA 1
ATOM 652 C C . GLN A 1 81 ? -6.143 -4.323 -7.571 1.00 88.81 81 GLN A C 1
ATOM 654 O O . GLN A 1 81 ? -7.146 -3.925 -6.969 1.00 88.81 81 GLN A O 1
ATOM 659 N N . GLN A 1 82 ? -5.390 -5.344 -7.149 1.00 87.38 82 GLN A N 1
ATOM 660 C CA . GLN A 1 82 ? -5.645 -6.151 -5.960 1.00 87.38 82 GLN A CA 1
ATOM 661 C C . GLN A 1 82 ? -4.386 -6.225 -5.094 1.00 87.38 82 GLN A C 1
ATOM 663 O O . GLN A 1 82 ? -3.293 -6.484 -5.602 1.00 87.38 82 GLN A O 1
ATOM 668 N N . ALA A 1 83 ? -4.542 -6.020 -3.785 1.00 91.50 83 ALA A N 1
ATOM 669 C CA . ALA A 1 83 ? -3.456 -6.164 -2.825 1.00 91.50 83 ALA A CA 1
ATOM 670 C C . ALA A 1 83 ? -3.919 -6.797 -1.508 1.00 91.50 83 ALA A C 1
ATOM 672 O O . ALA A 1 83 ? -4.982 -6.455 -0.984 1.00 91.50 83 ALA A O 1
ATOM 673 N N . LEU A 1 84 ? -3.066 -7.664 -0.963 1.00 91.75 84 LEU A N 1
ATOM 674 C CA . LEU A 1 84 ? -3.119 -8.184 0.396 1.00 91.75 84 LEU A CA 1
ATOM 675 C C . LEU A 1 84 ? -1.927 -7.611 1.168 1.00 91.75 84 LEU A C 1
ATOM 677 O O . LEU A 1 84 ? -0.777 -7.970 0.909 1.00 91.75 84 LEU A O 1
ATOM 681 N N . LEU A 1 85 ? -2.209 -6.694 2.092 1.00 92.88 85 LEU A N 1
ATOM 682 C CA . LEU A 1 85 ? -1.195 -5.988 2.870 1.00 92.88 85 LEU A CA 1
ATOM 683 C C . LEU A 1 85 ? -1.278 -6.420 4.332 1.00 92.88 85 LEU A C 1
ATOM 685 O O . LEU A 1 85 ? -2.353 -6.357 4.934 1.00 92.88 85 LEU A O 1
ATOM 689 N N . CYS A 1 86 ? -0.144 -6.829 4.895 1.00 90.56 86 CYS A N 1
ATOM 690 C CA . CYS A 1 86 ? -0.046 -7.266 6.282 1.00 90.56 86 CYS A CA 1
ATOM 691 C C . CYS A 1 86 ? 1.113 -6.564 6.996 1.00 90.56 86 CYS A C 1
ATOM 693 O O . CYS A 1 86 ? 2.097 -6.150 6.381 1.00 90.56 86 CYS A O 1
ATOM 695 N N . ASP A 1 87 ? 0.984 -6.452 8.313 1.00 91.31 87 ASP A N 1
ATOM 696 C CA . ASP A 1 87 ? 2.033 -6.033 9.233 1.00 91.31 87 ASP A CA 1
ATOM 697 C C . ASP A 1 87 ? 1.717 -6.618 10.615 1.00 91.31 87 ASP A C 1
ATOM 699 O O . ASP A 1 87 ? 0.550 -6.858 10.940 1.00 91.31 87 ASP A O 1
ATOM 703 N N . THR A 1 88 ? 2.736 -6.848 11.439 1.00 90.81 88 THR A N 1
ATOM 704 C CA . THR A 1 88 ? 2.535 -7.309 12.820 1.00 90.81 88 THR A CA 1
ATOM 705 C C . THR A 1 88 ? 2.111 -6.168 13.743 1.00 90.81 88 THR A C 1
ATOM 707 O O . THR A 1 88 ? 1.539 -6.411 14.808 1.00 90.81 88 THR A O 1
ATOM 710 N N . ASN A 1 89 ? 2.353 -4.915 13.351 1.00 90.88 89 ASN A N 1
ATOM 711 C CA . ASN A 1 89 ? 1.962 -3.754 14.130 1.00 90.88 89 ASN A CA 1
ATOM 712 C C . ASN A 1 89 ? 0.452 -3.477 14.005 1.00 90.88 89 ASN A C 1
ATOM 714 O O . ASN A 1 89 ? -0.018 -2.869 13.043 1.00 90.88 89 ASN A O 1
ATOM 718 N N . LEU A 1 90 ? -0.315 -3.862 15.029 1.00 91.38 90 LEU A N 1
ATOM 719 C CA . LEU A 1 90 ? -1.767 -3.658 15.066 1.00 91.38 90 LEU A CA 1
ATOM 720 C C . LEU A 1 90 ? -2.185 -2.181 15.000 1.00 91.38 90 LEU A C 1
ATOM 722 O O . LEU A 1 90 ? -3.233 -1.879 14.435 1.00 91.38 90 LEU A O 1
ATOM 726 N N . HIS A 1 91 ? -1.382 -1.247 15.522 1.00 91.12 91 HIS A N 1
ATOM 727 C CA . HIS A 1 91 ? -1.698 0.183 15.433 1.00 91.12 91 HIS A CA 1
ATOM 728 C C . HIS A 1 91 ? -1.646 0.678 13.987 1.00 91.12 91 HIS A C 1
ATOM 730 O O . HIS A 1 91 ? -2.507 1.447 13.568 1.00 91.12 91 HIS A O 1
ATOM 736 N N . LEU A 1 92 ? -0.671 0.197 13.215 1.00 89.81 92 LEU A N 1
ATOM 737 C CA . LEU A 1 92 ? -0.525 0.505 11.796 1.00 89.81 92 LEU A CA 1
ATOM 738 C C . LEU A 1 92 ? -1.696 -0.058 10.982 1.00 89.81 92 LEU A C 1
ATOM 740 O O . LEU A 1 92 ? -2.283 0.649 10.164 1.00 89.81 92 LEU A O 1
ATOM 744 N N . ILE A 1 93 ? -2.070 -1.312 11.252 1.00 90.25 93 ILE A N 1
ATOM 745 C CA . ILE A 1 93 ? -3.222 -1.954 10.611 1.00 90.25 93 ILE A CA 1
ATOM 746 C C . ILE A 1 93 ? -4.515 -1.198 10.928 1.00 90.25 93 ILE A C 1
ATOM 748 O O . ILE A 1 93 ? -5.273 -0.875 10.015 1.00 90.25 93 ILE A O 1
ATOM 752 N N . ASN A 1 94 ? -4.757 -0.867 12.197 1.00 91.94 94 ASN A N 1
ATOM 753 C CA . ASN A 1 94 ? -5.961 -0.143 12.604 1.00 91.94 94 ASN A CA 1
ATOM 754 C C . ASN A 1 94 ? -6.007 1.272 12.018 1.00 91.94 94 ASN A C 1
ATOM 756 O O . ASN A 1 94 ? -7.071 1.717 11.602 1.00 91.94 94 ASN A O 1
ATOM 760 N N . PHE A 1 95 ? -4.863 1.952 11.918 1.00 89.88 95 PHE A N 1
ATOM 761 C CA . PHE A 1 95 ? -4.771 3.258 11.272 1.00 89.88 95 PHE A CA 1
ATOM 762 C C . PHE A 1 95 ? -5.209 3.202 9.801 1.00 89.88 95 PHE A C 1
ATOM 764 O O . PHE A 1 95 ? -6.065 3.979 9.383 1.00 89.88 95 PHE A O 1
ATOM 771 N N . TYR A 1 96 ? -4.684 2.256 9.014 1.00 88.75 96 TYR A N 1
ATOM 772 C CA . TYR A 1 96 ? -5.078 2.132 7.606 1.00 88.75 96 TYR A CA 1
ATOM 773 C C . TYR A 1 96 ? -6.515 1.648 7.420 1.00 88.75 96 TYR A C 1
ATOM 775 O O . TYR A 1 96 ? -7.176 2.095 6.482 1.00 88.75 96 TYR A O 1
ATOM 783 N N . LYS A 1 97 ? -7.023 0.791 8.313 1.00 89.44 97 LYS A N 1
ATOM 784 C CA . LYS A 1 97 ? -8.445 0.419 8.325 1.00 89.44 97 LYS A CA 1
ATOM 785 C C . LYS A 1 97 ? -9.335 1.635 8.555 1.00 89.44 97 LYS A C 1
ATOM 787 O O . LYS 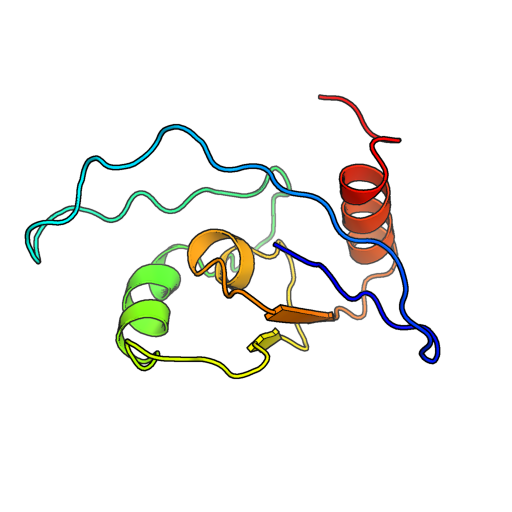A 1 97 ? -10.246 1.862 7.771 1.00 89.44 97 LYS A O 1
ATOM 792 N N . ALA A 1 98 ? -9.015 2.457 9.549 1.00 88.88 98 ALA A N 1
ATOM 793 C CA . ALA A 1 98 ? -9.796 3.642 9.871 1.00 88.88 98 ALA A CA 1
ATOM 794 C C . ALA A 1 98 ? -9.763 4.704 8.750 1.00 88.88 98 ALA A C 1
ATOM 796 O O . ALA A 1 98 ? -10.786 5.320 8.455 1.00 88.88 98 ALA A O 1
ATOM 797 N N . ILE A 1 99 ? -8.632 4.863 8.045 1.00 86.62 99 ILE A N 1
ATOM 798 C CA . ILE A 1 99 ? -8.579 5.663 6.804 1.00 86.62 99 ILE A CA 1
ATOM 799 C C . ILE A 1 99 ? -9.501 5.073 5.730 1.00 86.62 99 ILE A C 1
ATOM 801 O O . ILE A 1 99 ? -10.258 5.806 5.101 1.00 86.62 99 ILE A O 1
ATOM 805 N N . ASN A 1 100 ? -9.440 3.758 5.506 1.00 85.06 100 ASN A N 1
ATOM 806 C CA . ASN A 1 100 ? -10.245 3.085 4.484 1.00 85.06 100 ASN A CA 1
ATOM 807 C C . ASN A 1 100 ? -11.754 3.154 4.778 1.00 85.06 100 ASN A C 1
ATOM 809 O O . ASN A 1 100 ? -12.558 3.239 3.856 1.00 85.06 100 ASN A O 1
ATOM 813 N N . GLU A 1 101 ? -12.133 3.132 6.053 1.00 89.69 101 GLU A N 1
ATOM 814 C CA . GLU A 1 101 ? -13.515 3.275 6.525 1.00 89.69 101 GLU A CA 1
ATOM 815 C C . GLU A 1 101 ? -13.988 4.738 6.568 1.00 89.69 101 GLU A C 1
ATOM 817 O O . GLU A 1 101 ? -15.171 4.993 6.776 1.00 89.69 101 GLU A O 1
ATOM 822 N N . GLY A 1 102 ? -13.084 5.705 6.383 1.00 87.81 102 GLY A N 1
ATOM 823 C CA . GLY A 1 102 ? -13.390 7.132 6.488 1.00 87.81 102 GLY A CA 1
ATOM 824 C C . GLY A 1 102 ? -13.640 7.618 7.920 1.00 87.81 102 GLY A C 1
ATOM 825 O O . GLY A 1 102 ? -14.157 8.717 8.104 1.00 87.81 102 GLY A O 1
ATOM 826 N N . SER A 1 103 ? -13.281 6.829 8.938 1.00 90.44 103 SER A N 1
ATOM 827 C CA . SER A 1 103 ? -13.407 7.208 10.354 1.00 90.44 103 SER A CA 1
ATOM 828 C C . SER A 1 103 ? -12.262 8.103 10.841 1.00 90.44 103 SER A C 1
ATOM 830 O O . SER A 1 103 ? -12.382 8.741 11.887 1.00 90.44 103 SER A O 1
ATOM 832 N N . LEU A 1 104 ? -11.173 8.196 10.069 1.00 81.50 104 LEU A N 1
ATOM 833 C CA . LEU A 1 104 ? -10.118 9.198 10.229 1.00 81.50 104 LEU A CA 1
ATOM 834 C C . LEU A 1 104 ? -10.215 10.255 9.125 1.00 81.50 104 LEU A C 1
ATOM 836 O O . LEU A 1 104 ? -10.147 9.930 7.939 1.00 81.50 104 LEU A O 1
ATOM 840 N N . THR A 1 105 ? -10.317 11.523 9.524 1.00 73.75 105 THR A N 1
ATOM 841 C CA . THR A 1 105 ? -10.262 12.686 8.628 1.00 73.75 105 THR A CA 1
ATOM 842 C C . THR A 1 105 ? -8.891 13.374 8.706 1.00 73.75 105 THR A C 1
ATOM 844 O O . THR A 1 105 ? -8.217 13.225 9.728 1.00 73.75 105 THR A O 1
ATOM 847 N N . PRO A 1 106 ? -8.465 14.101 7.653 1.00 63.91 106 PRO A N 1
ATOM 848 C CA . PRO A 1 106 ? -7.222 14.878 7.653 1.00 63.91 106 PRO A CA 1
ATOM 849 C C . PRO A 1 106 ? -7.120 15.908 8.781 1.00 63.91 106 PRO A C 1
ATOM 851 O O . PRO A 1 106 ? -8.176 16.450 9.182 1.00 63.91 106 PRO A O 1
#

Nearest PDB structures (foldseek):
  2qv0-assembly1_A  TM=3.818E-01  e=3.639E+00  Klebsiella pneumoniae